Protein AF-A0A0P6VL11-F1 (afdb_monomer)

pLDDT: mean 87.05, std 15.78, range [34.72, 97.62]

Organism: NCBI:txid665126

Nearest PDB structures (foldseek):
  3crx-assembly1_A  TM=7.972E-01  e=3.997E-04  Punavirus P1

Sequence (120 aa):
MPSIRTDRPAHRRLDAWLDAAAVHEGWIFRRILWNGAGPSALHPHSVGRILKQRALAAGLSPAEAEALSGHSMRVGAAQDMMAAGMGLLPIMKCGGWKSANVVARYVQEVDIVRLAAMRR

Secondary structure (DSSP, 8-state):
--------HHHHHHHHHHHHTT--SS-SSEEEETTEEEEEEPPHHHHHHHHHHHHHHTT--HHHHHH--TTHHHHHHHHHHHHTT--HHHHHHHHT-S-HHHHHHHHHHHHHHHHHHTT-

Mean predicted aligned error: 7.14 Å

Structure (mmCIF, N/CA/C/O backbone):
data_AF-A0A0P6VL11-F1
#
_entry.id   AF-A0A0P6VL11-F1
#
loop_
_atom_site.group_PDB
_atom_site.id
_atom_site.type_symbol
_atom_site.label_atom_id
_atom_site.label_alt_id
_atom_site.label_comp_id
_atom_site.label_asym_id
_atom_site.label_entity_id
_atom_site.label_seq_id
_atom_site.pdbx_PDB_ins_code
_atom_site.Cartn_x
_atom_site.Cartn_y
_atom_site.Cartn_z
_atom_site.occupancy
_atom_site.B_iso_or_equiv
_atom_site.auth_seq_id
_atom_site.auth_comp_id
_atom_site.auth_asym_id
_atom_site.auth_atom_id
_atom_site.pdbx_PDB_model_num
ATOM 1 N N . MET A 1 1 ? 5.372 -28.094 -7.546 1.00 34.72 1 MET A N 1
ATOM 2 C CA . MET A 1 1 ? 4.569 -27.511 -6.447 1.00 34.72 1 MET A CA 1
ATOM 3 C C . MET A 1 1 ? 3.400 -26.750 -7.047 1.00 34.72 1 MET A C 1
ATOM 5 O O . MET A 1 1 ? 3.648 -26.022 -8.002 1.00 34.72 1 MET A O 1
ATOM 9 N N . PRO A 1 2 ? 2.156 -26.905 -6.566 1.00 36.56 2 PRO A N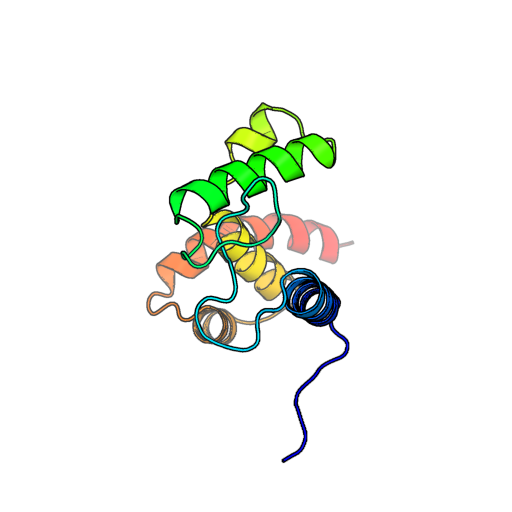 1
ATOM 10 C CA . PRO A 1 2 ? 1.031 -26.183 -7.136 1.00 36.56 2 PRO A CA 1
ATOM 11 C C . PRO A 1 2 ? 1.179 -24.703 -6.782 1.00 36.56 2 PRO A C 1
ATOM 13 O O . PRO A 1 2 ? 1.211 -24.318 -5.615 1.00 36.56 2 PRO A O 1
ATOM 16 N N . SER A 1 3 ? 1.334 -23.889 -7.815 1.00 43.41 3 SER A N 1
ATOM 17 C CA . SER A 1 3 ? 1.398 -22.436 -7.746 1.00 43.41 3 SER A CA 1
ATOM 18 C C . SER A 1 3 ? 0.083 -21.898 -7.166 1.00 43.41 3 SER A C 1
ATOM 20 O O . SER A 1 3 ? -0.952 -21.986 -7.824 1.00 43.41 3 SER A O 1
ATOM 22 N N . ILE A 1 4 ? 0.113 -21.313 -5.961 1.00 51.31 4 ILE A N 1
ATOM 23 C CA . ILE A 1 4 ? -0.978 -20.501 -5.389 1.00 51.31 4 ILE A CA 1
ATOM 24 C C . ILE A 1 4 ? -1.088 -19.206 -6.213 1.00 51.31 4 ILE A C 1
ATOM 26 O O . ILE A 1 4 ? -0.753 -18.116 -5.764 1.00 51.31 4 ILE A O 1
ATOM 30 N N . ARG A 1 5 ? -1.528 -19.312 -7.464 1.00 49.81 5 ARG A N 1
ATOM 31 C CA . ARG A 1 5 ? -1.973 -18.167 -8.258 1.00 49.81 5 ARG A CA 1
ATOM 32 C C . ARG A 1 5 ? -3.485 -18.183 -8.205 1.00 49.81 5 ARG A C 1
ATOM 34 O O . ARG A 1 5 ? -4.163 -18.725 -9.066 1.00 49.81 5 ARG A O 1
ATOM 41 N N . THR A 1 6 ? -3.991 -17.678 -7.086 1.00 55.34 6 THR A N 1
ATOM 42 C CA . THR A 1 6 ? -5.418 -17.396 -6.922 1.00 55.34 6 THR A CA 1
ATOM 43 C C . THR A 1 6 ? -5.821 -16.348 -7.965 1.00 55.34 6 THR A C 1
ATOM 45 O O . THR A 1 6 ? -5.094 -15.379 -8.174 1.00 55.34 6 THR A O 1
ATOM 48 N N . ASP A 1 7 ? -6.969 -16.526 -8.615 1.00 60.16 7 ASP A N 1
ATOM 49 C CA . ASP A 1 7 ? -7.578 -15.682 -9.668 1.00 60.16 7 ASP A CA 1
ATOM 50 C C . ASP A 1 7 ? -7.909 -14.229 -9.249 1.00 60.16 7 ASP A C 1
ATOM 52 O O . ASP A 1 7 ? -8.641 -13.496 -9.925 1.00 60.16 7 ASP A O 1
ATOM 56 N N . ARG A 1 8 ? -7.353 -13.781 -8.124 1.00 78.88 8 ARG A N 1
ATOM 57 C CA . ARG A 1 8 ? -7.670 -12.511 -7.490 1.00 78.88 8 ARG A CA 1
ATOM 58 C C . ARG A 1 8 ? -7.270 -11.348 -8.400 1.00 78.88 8 ARG A C 1
ATOM 60 O O . ARG A 1 8 ? -6.166 -11.347 -8.953 1.00 78.88 8 ARG A O 1
ATOM 67 N N . PRO A 1 9 ? -8.101 -10.293 -8.499 1.00 86.62 9 PRO A N 1
ATOM 68 C CA . PRO A 1 9 ? -7.811 -9.125 -9.330 1.00 86.62 9 PRO A CA 1
ATOM 69 C C . PRO A 1 9 ? -6.420 -8.521 -9.093 1.00 86.62 9 PRO A C 1
ATOM 71 O O . PRO A 1 9 ? -5.746 -8.158 -10.052 1.00 86.62 9 PRO A O 1
ATOM 74 N N . ALA A 1 10 ? -5.959 -8.471 -7.839 1.00 87.38 10 ALA A N 1
ATOM 75 C CA . ALA A 1 10 ? -4.637 -7.951 -7.491 1.00 87.38 10 ALA A CA 1
ATOM 76 C C . ALA A 1 10 ? -3.487 -8.776 -8.097 1.00 87.38 10 ALA A C 1
ATOM 78 O O . ALA A 1 10 ? -2.512 -8.200 -8.571 1.00 87.38 10 ALA A O 1
ATOM 79 N N . HIS A 1 11 ? -3.622 -10.105 -8.136 1.00 90.62 11 HIS A N 1
ATOM 80 C CA . HIS A 1 11 ? -2.605 -10.990 -8.698 1.00 90.62 11 HIS A CA 1
ATOM 81 C C . HIS A 1 11 ? -2.451 -10.770 -10.206 1.00 90.62 11 HIS A C 1
ATOM 83 O O . HIS A 1 11 ? -1.346 -10.569 -10.692 1.00 90.62 11 HIS A O 1
ATOM 89 N N . ARG A 1 12 ? -3.570 -10.682 -10.939 1.00 93.50 12 ARG A N 1
ATOM 90 C CA . ARG A 1 12 ? -3.553 -10.397 -12.386 1.00 93.50 12 ARG A CA 1
ATOM 91 C C . ARG A 1 12 ? -2.924 -9.044 -12.719 1.00 93.50 12 ARG A C 1
ATOM 93 O O . ARG A 1 12 ? -2.241 -8.911 -13.727 1.00 93.50 12 ARG A O 1
ATOM 100 N N . ARG A 1 13 ? -3.152 -8.030 -11.877 1.00 93.88 13 ARG A N 1
ATOM 101 C CA . ARG A 1 13 ? -2.534 -6.704 -12.044 1.00 93.88 13 ARG A CA 1
ATOM 102 C C . ARG A 1 13 ? -1.033 -6.737 -11.779 1.00 93.88 13 ARG A C 1
ATOM 104 O O . ARG A 1 13 ? -0.299 -6.035 -12.466 1.00 93.88 13 ARG A O 1
ATOM 111 N N . LEU A 1 14 ? -0.597 -7.533 -10.805 1.00 94.88 14 LEU A N 1
ATOM 112 C CA . LEU A 1 14 ? 0.820 -7.738 -10.535 1.00 94.88 14 LEU A CA 1
ATOM 113 C C . LEU A 1 14 ? 1.501 -8.483 -11.687 1.00 94.88 14 LEU A C 1
ATOM 115 O O . LEU A 1 14 ? 2.540 -8.023 -12.139 1.00 94.88 14 LEU A O 1
ATOM 119 N N . ASP A 1 15 ? 0.899 -9.559 -12.194 1.00 94.75 15 ASP A N 1
ATOM 120 C CA . ASP A 1 15 ? 1.423 -10.310 -13.343 1.00 94.75 15 ASP A CA 1
ATOM 121 C C . ASP A 1 15 ? 1.585 -9.410 -14.570 1.00 94.75 15 ASP A C 1
ATOM 123 O O . ASP A 1 15 ? 2.682 -9.283 -15.103 1.00 94.75 15 ASP A O 1
ATOM 127 N N . ALA A 1 16 ? 0.532 -8.671 -14.932 1.00 95.69 16 ALA A N 1
ATOM 128 C CA . ALA A 1 16 ? 0.586 -7.730 -16.049 1.00 95.69 16 ALA A CA 1
ATOM 129 C C . ALA A 1 16 ? 1.669 -6.650 -15.869 1.00 95.69 16 ALA A C 1
ATOM 131 O O . ALA A 1 16 ? 2.268 -6.201 -16.845 1.00 95.69 16 ALA A O 1
ATOM 132 N N . TRP A 1 17 ? 1.922 -6.215 -14.630 1.00 95.38 17 TRP A N 1
ATOM 133 C CA . TRP A 1 17 ? 3.010 -5.288 -14.329 1.00 95.38 17 TRP A CA 1
ATOM 134 C C . TRP A 1 17 ? 4.385 -5.944 -14.490 1.00 95.38 17 TRP A C 1
ATOM 136 O O . TRP A 1 17 ? 5.255 -5.341 -15.111 1.00 95.38 17 TRP A O 1
ATOM 146 N N . LEU A 1 18 ? 4.589 -7.147 -13.947 1.00 96.44 18 LEU A N 1
ATOM 147 C CA . LEU A 1 18 ? 5.860 -7.868 -14.049 1.00 96.44 18 LEU A CA 1
ATOM 148 C C . LEU A 1 18 ? 6.226 -8.137 -15.512 1.00 96.44 18 LEU A C 1
ATOM 150 O O . LEU A 1 18 ? 7.372 -7.902 -15.893 1.00 96.44 18 LEU A O 1
ATOM 154 N N . ASP A 1 19 ? 5.240 -8.528 -16.323 1.00 96.00 19 ASP A N 1
ATOM 155 C CA . ASP A 1 19 ? 5.401 -8.749 -17.760 1.00 96.00 19 ASP A CA 1
ATOM 156 C C . ASP A 1 19 ? 5.751 -7.442 -18.487 1.00 96.00 19 ASP A C 1
ATOM 158 O O . ASP A 1 19 ? 6.751 -7.369 -19.201 1.00 96.00 19 ASP A O 1
ATOM 162 N N . ALA A 1 20 ? 4.981 -6.369 -18.264 1.00 95.19 20 ALA A N 1
ATOM 163 C CA . ALA A 1 20 ? 5.208 -5.078 -18.919 1.00 95.19 20 ALA A CA 1
ATOM 164 C C . ALA A 1 20 ? 6.526 -4.401 -18.499 1.00 95.19 20 ALA A C 1
ATOM 166 O O . ALA A 1 20 ? 7.113 -3.647 -19.274 1.00 95.19 20 ALA A O 1
ATOM 167 N N . ALA A 1 21 ? 6.983 -4.642 -17.269 1.00 95.69 21 ALA A N 1
ATOM 168 C CA . ALA A 1 21 ? 8.223 -4.097 -16.729 1.00 95.69 21 ALA A CA 1
ATOM 169 C C . ALA A 1 21 ? 9.443 -5.007 -16.960 1.00 95.69 21 ALA A C 1
ATOM 171 O O . ALA A 1 21 ? 10.542 -4.624 -16.558 1.00 95.69 21 ALA A O 1
ATOM 172 N N . ALA A 1 22 ? 9.255 -6.188 -17.566 1.00 94.56 22 ALA A N 1
ATOM 173 C CA . ALA A 1 22 ? 10.277 -7.222 -17.748 1.00 94.56 22 ALA A CA 1
ATOM 174 C C . ALA A 1 22 ? 11.032 -7.564 -16.443 1.00 94.56 22 ALA A C 1
ATOM 176 O O . ALA A 1 22 ? 12.256 -7.716 -16.416 1.00 94.56 22 ALA A O 1
ATOM 177 N N . VAL A 1 23 ? 10.302 -7.645 -15.325 1.00 95.31 23 VAL A N 1
ATOM 178 C CA . VAL A 1 23 ? 10.885 -7.926 -14.006 1.00 95.31 23 VAL A CA 1
ATOM 179 C C . VAL A 1 23 ? 10.847 -9.425 -13.743 1.00 95.31 23 VAL A C 1
ATOM 181 O O . VAL A 1 23 ? 9.810 -9.983 -13.391 1.00 95.31 23 VAL A O 1
ATOM 184 N N . HIS A 1 24 ? 12.010 -10.063 -13.851 1.00 93.50 24 HIS A N 1
ATOM 185 C CA . HIS A 1 24 ? 12.181 -11.485 -13.530 1.00 93.50 24 HIS A CA 1
ATOM 186 C C . HIS A 1 24 ? 12.853 -11.717 -12.170 1.00 93.50 24 HIS A C 1
ATOM 188 O O . HIS A 1 24 ? 12.708 -12.786 -11.583 1.00 93.50 24 HIS A O 1
ATOM 194 N N . GLU A 1 25 ? 13.545 -10.707 -11.638 1.00 93.19 25 GLU A N 1
ATOM 195 C CA . GLU A 1 25 ? 14.239 -10.768 -10.352 1.00 93.19 25 GLU A CA 1
ATOM 196 C C . GLU A 1 25 ? 14.382 -9.381 -9.703 1.00 93.19 25 GLU A C 1
ATOM 198 O O . GLU A 1 25 ? 14.144 -8.343 -10.328 1.00 93.19 25 GLU A O 1
ATOM 203 N N . GLY A 1 26 ? 14.784 -9.354 -8.429 1.00 94.88 26 GLY A N 1
ATOM 204 C CA . GLY A 1 26 ? 15.020 -8.132 -7.658 1.00 94.88 26 GLY A CA 1
ATOM 205 C C . GLY A 1 26 ? 13.740 -7.387 -7.257 1.00 94.88 26 GLY A C 1
ATOM 206 O O . GLY A 1 26 ? 12.746 -7.985 -6.852 1.00 94.88 26 GLY A O 1
ATOM 207 N N . TRP A 1 27 ? 13.773 -6.053 -7.310 1.00 96.81 27 TRP A N 1
ATOM 208 C CA . TRP A 1 27 ? 12.662 -5.204 -6.876 1.00 96.81 27 TRP A CA 1
ATOM 209 C C . TRP A 1 27 ? 11.434 -5.348 -7.783 1.00 96.81 27 TRP A C 1
ATOM 211 O O . TRP A 1 27 ? 11.511 -5.125 -8.988 1.00 96.81 27 TRP A O 1
ATOM 221 N N . ILE A 1 28 ? 10.276 -5.645 -7.195 1.00 95.69 28 ILE A N 1
ATOM 222 C CA . ILE A 1 28 ? 9.010 -5.746 -7.937 1.00 95.69 28 ILE A CA 1
ATOM 223 C C . ILE A 1 28 ? 8.570 -4.370 -8.446 1.00 95.69 28 ILE A C 1
ATOM 225 O O . ILE A 1 28 ? 8.261 -4.208 -9.621 1.00 95.69 28 ILE A O 1
ATOM 229 N N . PHE A 1 29 ? 8.567 -3.357 -7.576 1.00 95.25 29 PHE A N 1
ATOM 230 C CA . PHE A 1 29 ? 8.248 -1.984 -7.960 1.00 95.25 29 PHE A CA 1
ATOM 231 C C . PHE A 1 29 ? 9.529 -1.218 -8.266 1.00 95.25 29 PHE A C 1
ATOM 233 O O . PHE A 1 29 ? 10.393 -1.048 -7.401 1.00 95.25 29 PHE A O 1
ATOM 240 N N . ARG A 1 30 ? 9.633 -0.736 -9.503 1.00 96.00 30 ARG A N 1
ATOM 241 C CA . ARG A 1 30 ? 10.809 -0.047 -10.038 1.00 96.00 30 ARG A CA 1
ATOM 242 C C .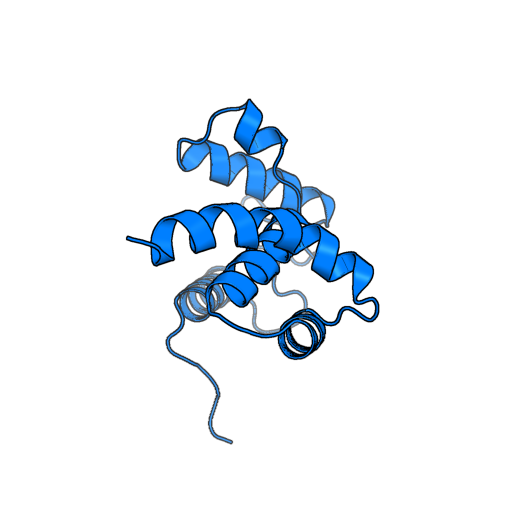 ARG A 1 30 ? 10.508 1.423 -10.301 1.00 96.00 30 ARG A C 1
ATOM 244 O O . ARG A 1 30 ? 9.358 1.815 -10.511 1.00 96.00 30 ARG A O 1
ATOM 251 N N . ARG A 1 31 ? 11.551 2.252 -10.315 1.00 95.44 31 ARG A N 1
ATOM 252 C CA . ARG A 1 31 ? 11.453 3.628 -10.817 1.00 95.44 31 ARG A CA 1
ATOM 253 C C . ARG A 1 31 ? 11.146 3.599 -12.3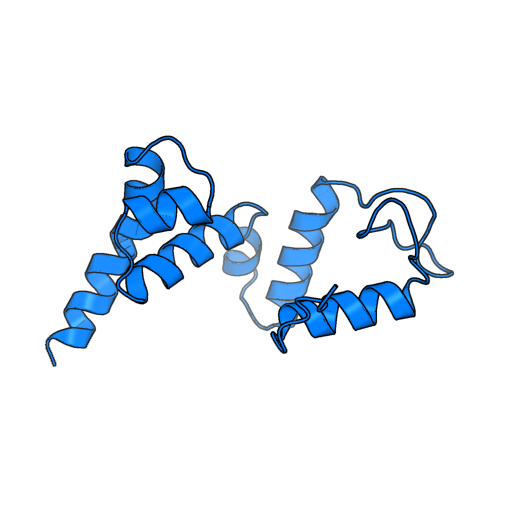17 1.00 95.44 31 ARG A C 1
ATOM 255 O O . ARG A 1 31 ? 11.843 2.920 -13.058 1.00 95.44 31 ARG A O 1
ATOM 262 N N . ILE A 1 32 ? 10.1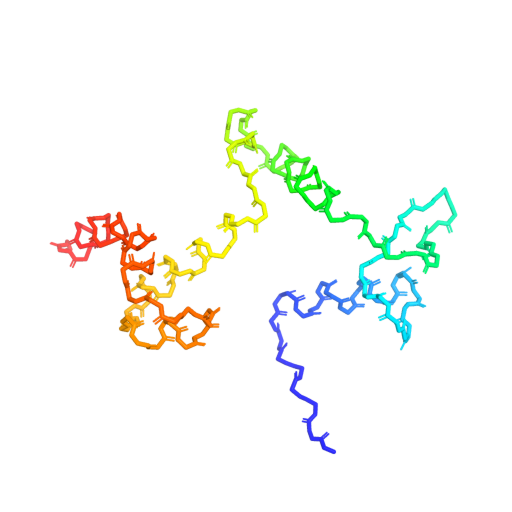60 4.373 -12.764 1.00 93.38 32 ILE A N 1
ATOM 263 C CA . ILE A 1 32 ? 9.868 4.546 -14.1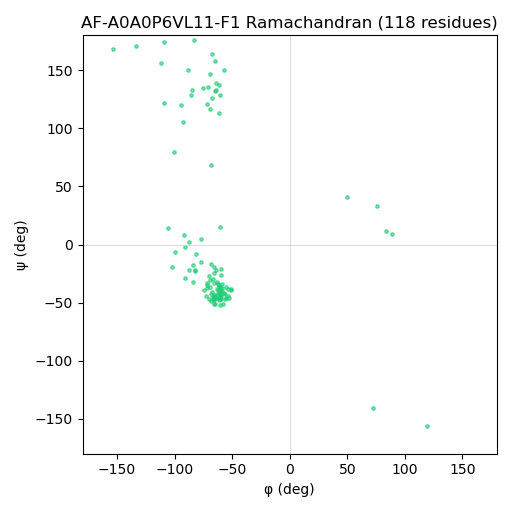93 1.00 93.38 32 ILE A CA 1
ATOM 264 C C . ILE A 1 32 ? 10.750 5.659 -14.766 1.00 93.38 32 ILE A C 1
ATOM 266 O O . ILE A 1 32 ? 10.826 6.753 -14.201 1.00 93.38 32 ILE A O 1
ATOM 270 N N . LEU A 1 33 ? 11.425 5.355 -15.867 1.00 93.56 33 LEU A N 1
ATOM 271 C CA . LEU A 1 33 ? 12.215 6.254 -16.700 1.00 93.56 33 LEU A CA 1
ATOM 272 C C . LEU A 1 33 ? 11.490 6.469 -18.038 1.00 93.56 33 LEU A C 1
ATOM 274 O O . LEU A 1 33 ? 10.471 5.839 -18.317 1.00 93.56 33 LEU A O 1
ATOM 278 N N . TRP A 1 34 ? 12.017 7.357 -18.878 1.00 93.69 34 TRP A N 1
ATOM 279 C CA . TRP A 1 34 ? 11.421 7.674 -20.182 1.00 93.69 34 TRP A CA 1
ATOM 280 C C . TRP A 1 34 ? 11.309 6.454 -21.117 1.00 93.69 34 TRP A C 1
ATOM 282 O O . TRP A 1 34 ? 10.427 6.420 -21.967 1.00 93.69 34 TRP A O 1
ATOM 292 N N . ASN A 1 35 ? 12.173 5.451 -20.938 1.00 93.75 35 ASN A N 1
ATOM 293 C CA . ASN A 1 35 ? 12.229 4.220 -21.726 1.00 93.75 35 ASN A CA 1
ATOM 294 C C . ASN A 1 35 ? 11.674 2.984 -20.990 1.00 93.75 35 ASN A C 1
ATOM 296 O O . ASN A 1 35 ? 11.922 1.865 -21.429 1.00 93.75 35 ASN A O 1
ATOM 300 N N . GLY A 1 36 ? 10.947 3.159 -19.878 1.00 93.12 36 GLY A N 1
ATOM 301 C CA . GLY A 1 36 ? 10.311 2.058 -19.143 1.00 93.12 36 GLY A CA 1
ATOM 302 C C . GLY A 1 36 ? 10.792 1.899 -17.699 1.00 93.12 36 GLY A C 1
ATOM 303 O O . GLY A 1 36 ? 11.225 2.857 -17.058 1.00 93.12 36 GLY A O 1
ATOM 304 N N . ALA A 1 37 ? 10.662 0.694 -17.142 1.00 95.56 37 ALA A N 1
ATOM 305 C CA . ALA A 1 37 ? 11.088 0.395 -15.776 1.00 95.56 37 ALA A CA 1
ATOM 306 C C . ALA A 1 37 ? 12.625 0.364 -15.670 1.00 95.56 37 ALA A C 1
ATOM 308 O O . ALA A 1 37 ? 13.295 -0.409 -16.345 1.00 95.56 37 ALA A O 1
ATOM 309 N N . GLY A 1 38 ? 13.191 1.217 -14.816 1.00 93.81 38 GLY A N 1
ATOM 310 C CA . GLY A 1 38 ? 14.628 1.285 -14.562 1.00 93.81 38 GLY A CA 1
ATOM 311 C C . GLY A 1 38 ? 15.118 0.249 -13.539 1.00 93.81 38 GLY A C 1
ATOM 312 O O . GLY A 1 38 ? 14.321 -0.438 -12.902 1.00 93.81 38 GLY A O 1
ATOM 313 N N . PRO A 1 39 ? 16.439 0.170 -13.296 1.00 92.94 39 PRO A N 1
ATOM 314 C CA . PRO A 1 39 ? 17.031 -0.855 -12.432 1.00 92.94 39 PRO A CA 1
ATOM 315 C C . PRO A 1 39 ? 16.852 -0.578 -10.931 1.00 92.94 39 PRO A C 1
ATOM 317 O O . PRO A 1 39 ? 17.044 -1.470 -10.109 1.00 92.94 39 PRO A O 1
ATOM 320 N N . SER A 1 40 ? 16.482 0.634 -10.525 1.00 95.38 40 SER A N 1
ATOM 321 C CA . SER A 1 40 ? 16.353 0.991 -9.107 1.00 95.38 40 SER A CA 1
ATOM 322 C C . SER A 1 40 ? 14.960 0.694 -8.552 1.00 95.38 40 SER A C 1
ATOM 324 O O . SER A 1 40 ? 13.957 0.796 -9.264 1.00 95.38 40 SER A O 1
ATOM 326 N N . ALA A 1 41 ? 14.894 0.394 -7.253 1.00 97.06 41 ALA A N 1
ATOM 327 C CA . ALA A 1 41 ? 13.635 0.299 -6.525 1.00 97.06 41 ALA A CA 1
ATOM 328 C C . ALA A 1 41 ? 12.830 1.604 -6.622 1.00 97.06 41 ALA A C 1
ATOM 330 O O . ALA A 1 41 ? 13.386 2.705 -6.703 1.00 97.06 41 ALA A O 1
ATOM 331 N N . LEU A 1 42 ? 11.505 1.484 -6.576 1.00 96.06 42 LEU A N 1
ATOM 332 C CA . LEU A 1 42 ? 10.628 2.631 -6.400 1.00 96.06 42 LEU A CA 1
ATOM 333 C C . LEU A 1 42 ? 10.939 3.311 -5.058 1.00 96.06 42 LEU A C 1
ATOM 335 O O . LEU A 1 42 ? 10.944 2.671 -4.009 1.00 96.06 42 LEU A O 1
ATOM 339 N N . HIS A 1 43 ? 11.164 4.625 -5.083 1.00 94.31 43 HIS A N 1
ATOM 340 C CA . HIS A 1 43 ? 11.407 5.376 -3.855 1.00 94.31 43 HIS A CA 1
ATOM 341 C C . HIS A 1 43 ? 10.157 5.334 -2.952 1.00 94.31 43 HIS A C 1
ATOM 343 O O . HIS A 1 43 ? 9.075 5.648 -3.458 1.00 94.31 43 HIS A O 1
ATOM 349 N N . PRO A 1 44 ? 10.263 5.047 -1.638 1.00 90.56 44 PRO A N 1
ATOM 350 C CA . PRO A 1 44 ? 9.098 4.882 -0.758 1.00 90.56 44 PRO A CA 1
ATOM 351 C C . PRO A 1 44 ? 8.123 6.068 -0.781 1.00 90.56 44 PRO A C 1
ATOM 353 O O . PRO A 1 44 ? 6.909 5.888 -0.836 1.00 90.56 44 PRO A O 1
ATOM 356 N N . HIS A 1 45 ? 8.646 7.296 -0.858 1.00 89.19 45 HIS A N 1
ATOM 357 C CA . HIS A 1 45 ? 7.822 8.514 -0.917 1.00 89.19 45 HIS A CA 1
ATOM 358 C C . HIS A 1 45 ? 6.992 8.620 -2.212 1.00 89.19 45 HIS A C 1
ATOM 360 O O . HIS A 1 45 ? 6.001 9.345 -2.261 1.00 89.19 45 HIS A O 1
ATOM 366 N N . SER A 1 46 ? 7.362 7.883 -3.266 1.00 92.38 46 SER A N 1
ATOM 367 C CA . SER A 1 46 ? 6.596 7.853 -4.515 1.00 92.38 46 SER A CA 1
ATOM 368 C C . SER A 1 46 ? 5.269 7.124 -4.356 1.00 92.38 46 SER A C 1
ATOM 370 O O . SER A 1 46 ? 4.336 7.452 -5.079 1.00 92.38 46 SER A O 1
ATOM 372 N N . VAL A 1 47 ? 5.157 6.177 -3.416 1.00 91.06 47 VAL A N 1
ATOM 373 C CA . VAL A 1 47 ? 3.923 5.404 -3.212 1.00 91.06 47 VAL A CA 1
ATOM 374 C C . VAL A 1 47 ? 2.774 6.338 -2.853 1.00 91.06 47 VAL A C 1
ATOM 376 O O . VAL A 1 47 ? 1.766 6.347 -3.550 1.00 91.06 47 VAL A O 1
ATOM 379 N N . GLY A 1 48 ? 2.952 7.198 -1.845 1.00 92.50 48 GLY A N 1
ATOM 380 C CA . GLY A 1 48 ? 1.930 8.174 -1.454 1.00 92.50 48 GLY A CA 1
ATOM 381 C C . GLY A 1 48 ? 1.512 9.070 -2.622 1.00 92.50 48 GLY A C 1
ATOM 382 O O . GLY A 1 48 ? 0.328 9.195 -2.911 1.00 92.50 48 GLY A O 1
ATOM 383 N N . ARG A 1 49 ? 2.478 9.613 -3.372 1.00 92.88 49 ARG A N 1
ATOM 384 C CA . ARG A 1 49 ? 2.190 10.452 -4.545 1.00 92.88 49 ARG A CA 1
ATOM 385 C C . ARG A 1 49 ? 1.405 9.704 -5.627 1.00 92.88 49 ARG A C 1
ATOM 387 O O . ARG A 1 49 ? 0.463 10.266 -6.178 1.00 92.88 49 ARG A O 1
ATOM 394 N N . ILE A 1 50 ? 1.768 8.454 -5.921 1.00 93.62 50 ILE A N 1
ATOM 395 C CA . ILE A 1 50 ? 1.052 7.611 -6.888 1.00 93.62 50 ILE A CA 1
ATOM 396 C C . ILE A 1 50 ? -0.389 7.394 -6.423 1.00 93.62 50 ILE A C 1
ATOM 398 O O . ILE A 1 50 ? -1.308 7.553 -7.219 1.00 93.62 50 ILE A O 1
ATOM 402 N N . LEU A 1 51 ? -0.597 7.079 -5.144 1.00 93.31 51 LEU A N 1
ATOM 403 C CA . LEU A 1 51 ? -1.931 6.857 -4.588 1.00 93.31 51 LEU A CA 1
ATOM 404 C C . LEU A 1 51 ? -2.818 8.094 -4.727 1.00 93.31 51 LEU A C 1
ATOM 406 O O . LEU A 1 51 ? -3.928 7.983 -5.239 1.00 93.31 51 LEU A O 1
ATOM 410 N N . LYS A 1 52 ? -2.301 9.273 -4.374 1.00 95.12 52 LYS A N 1
ATOM 411 C CA . LYS A 1 52 ? -3.020 10.547 -4.518 1.00 95.12 52 LYS A CA 1
ATOM 412 C C . LYS A 1 52 ? -3.376 10.843 -5.974 1.00 95.12 52 LYS A C 1
ATOM 414 O O . LYS A 1 52 ? -4.521 11.153 -6.283 1.00 95.12 52 LYS A O 1
ATOM 419 N N . GLN A 1 53 ? -2.422 10.668 -6.891 1.00 95.31 53 GLN A N 1
ATOM 420 C CA . GLN A 1 53 ? -2.664 10.843 -8.328 1.00 95.31 53 GLN A CA 1
ATOM 421 C C . GLN A 1 53 ? -3.741 9.886 -8.854 1.00 95.31 53 GLN A C 1
ATOM 423 O O . GLN A 1 53 ? -4.580 10.282 -9.659 1.00 95.31 53 GLN A O 1
ATOM 428 N N . ARG A 1 54 ? -3.739 8.626 -8.400 1.00 94.56 54 ARG A N 1
ATOM 429 C CA . ARG A 1 54 ? -4.752 7.640 -8.794 1.00 94.56 54 ARG A CA 1
ATOM 430 C C . ARG A 1 54 ? -6.118 7.917 -8.173 1.00 94.56 54 ARG A C 1
ATOM 432 O O . ARG A 1 54 ? -7.109 7.694 -8.853 1.00 94.56 54 ARG A O 1
ATOM 439 N N . ALA A 1 55 ? -6.172 8.433 -6.948 1.00 95.56 55 ALA A N 1
ATOM 440 C CA . ALA A 1 55 ? -7.413 8.855 -6.305 1.00 95.56 55 ALA A CA 1
ATOM 441 C C . ALA A 1 55 ? -8.092 9.988 -7.085 1.00 95.56 55 ALA A C 1
ATOM 443 O O . ALA A 1 55 ? -9.264 9.873 -7.432 1.00 95.56 55 ALA A O 1
ATOM 444 N N . LEU A 1 56 ? -7.331 11.021 -7.461 1.00 97.62 56 LEU A N 1
ATOM 445 C CA . LEU A 1 56 ? -7.835 12.108 -8.307 1.00 97.62 56 LEU A CA 1
ATOM 446 C C . LEU A 1 56 ? -8.327 11.589 -9.664 1.00 97.62 56 LEU A C 1
ATOM 448 O O . LEU A 1 56 ? -9.411 11.945 -10.112 1.00 97.62 56 LEU A O 1
ATOM 452 N N . ALA A 1 57 ? -7.562 10.697 -10.302 1.00 97.00 57 ALA A N 1
ATOM 453 C CA . ALA A 1 57 ? -7.964 10.079 -11.568 1.00 97.00 57 ALA A CA 1
ATOM 454 C C . ALA A 1 57 ? -9.221 9.196 -11.445 1.00 97.00 57 ALA A C 1
ATOM 456 O O . ALA A 1 57 ? -9.891 8.952 -12.444 1.00 97.00 57 ALA A O 1
ATOM 457 N N . ALA A 1 58 ? -9.536 8.717 -10.240 1.00 95.88 58 ALA A N 1
ATOM 458 C CA . ALA A 1 58 ? -10.751 7.969 -9.935 1.00 95.88 58 ALA A CA 1
ATOM 459 C C . ALA A 1 58 ? -11.941 8.873 -9.552 1.00 95.88 58 ALA A C 1
ATOM 461 O O . ALA A 1 58 ? -13.009 8.353 -9.240 1.00 95.88 58 ALA A O 1
ATOM 462 N N . GLY A 1 59 ? -11.777 10.201 -9.584 1.00 97.12 59 GLY A N 1
ATOM 463 C CA . GLY A 1 59 ? -12.842 11.167 -9.305 1.00 97.12 59 GLY A CA 1
ATOM 464 C C . GLY A 1 59 ? -12.990 11.567 -7.836 1.00 97.12 59 GLY A C 1
ATOM 465 O O . GLY A 1 59 ? -13.957 12.248 -7.506 1.00 97.12 59 GLY A O 1
ATOM 466 N N . LEU A 1 60 ? -12.057 11.181 -6.957 1.00 96.62 60 LEU A N 1
ATOM 467 C CA . LEU A 1 60 ? -12.050 11.672 -5.576 1.00 96.62 60 LEU A CA 1
ATOM 468 C C . LEU A 1 60 ? -11.681 13.158 -5.550 1.00 96.62 60 LEU A C 1
ATOM 470 O O . LEU A 1 60 ? -10.867 13.631 -6.351 1.00 96.62 60 LEU A O 1
ATOM 474 N N . SER A 1 61 ? -12.248 13.889 -4.594 1.00 97.56 61 SER A N 1
ATOM 475 C CA . SER A 1 61 ? -11.919 15.296 -4.390 1.00 97.56 61 SER A CA 1
ATOM 476 C C . SER A 1 61 ? -10.453 15.478 -3.963 1.00 97.56 61 SER A C 1
ATOM 478 O O . SER A 1 61 ? -9.842 14.566 -3.394 1.00 97.56 61 SER A O 1
ATOM 480 N N . PRO A 1 62 ? -9.866 16.674 -4.164 1.00 96.75 62 PRO A N 1
ATOM 481 C CA . PRO A 1 62 ? -8.517 16.970 -3.686 1.00 96.75 62 PRO A CA 1
ATOM 482 C C . PRO A 1 62 ? -8.328 16.739 -2.184 1.00 96.75 62 PRO A C 1
ATOM 484 O O . PRO A 1 62 ? -7.276 16.256 -1.775 1.00 96.75 62 PRO A O 1
ATOM 487 N N . ALA A 1 63 ? -9.347 17.034 -1.373 1.00 96.56 63 ALA A N 1
ATOM 488 C CA . ALA A 1 63 ? -9.304 16.819 0.070 1.00 96.56 63 ALA A CA 1
ATOM 489 C C . ALA A 1 63 ? -9.250 15.323 0.427 1.00 96.56 63 ALA A C 1
ATOM 491 O O . ALA A 1 63 ? -8.425 14.913 1.243 1.00 96.56 63 ALA A O 1
ATOM 492 N N . GLU A 1 64 ? -10.077 14.497 -0.219 1.00 94.31 64 GLU A N 1
ATOM 493 C CA . GLU A 1 64 ? -10.068 13.042 -0.019 1.00 94.31 64 GLU A CA 1
ATOM 494 C C . GLU A 1 64 ? -8.759 12.420 -0.501 1.00 94.31 64 GLU A C 1
ATOM 496 O O . GLU A 1 64 ? -8.174 11.590 0.193 1.00 94.31 64 GLU A O 1
ATOM 501 N N . ALA A 1 65 ? -8.264 12.846 -1.667 1.00 95.19 65 ALA A N 1
ATOM 502 C CA . ALA A 1 65 ? -6.981 12.389 -2.176 1.00 95.19 65 ALA A CA 1
ATOM 503 C C . ALA A 1 65 ? -5.845 12.754 -1.209 1.00 95.19 65 ALA A C 1
ATOM 505 O O . ALA A 1 65 ? -5.001 11.910 -0.922 1.00 95.19 65 ALA A O 1
ATOM 506 N N . GLU A 1 66 ? -5.829 13.970 -0.662 1.00 94.88 66 GLU A N 1
ATOM 507 C CA . GLU A 1 66 ? -4.773 14.417 0.250 1.00 94.88 66 GLU A CA 1
ATOM 508 C C . GLU A 1 66 ? -4.758 13.646 1.576 1.00 94.88 66 GLU A C 1
ATOM 510 O O . GLU A 1 66 ? -3.679 13.361 2.103 1.00 94.88 66 GLU A O 1
ATOM 515 N N . ALA A 1 67 ? -5.931 13.228 2.060 1.00 92.69 67 ALA A N 1
ATOM 516 C CA . ALA A 1 67 ? -6.072 12.390 3.249 1.00 92.69 67 ALA A CA 1
ATOM 517 C C . ALA A 1 67 ? -5.532 10.956 3.063 1.00 92.69 67 ALA A C 1
ATOM 519 O O . ALA A 1 67 ? -5.283 10.251 4.047 1.00 92.69 67 ALA A O 1
ATOM 520 N N . LEU A 1 68 ? -5.322 10.499 1.822 1.00 91.94 68 LEU A N 1
ATOM 521 C CA . LEU A 1 68 ? -4.759 9.177 1.559 1.00 91.94 68 LEU A CA 1
ATOM 522 C C . LEU A 1 68 ? -3.251 9.135 1.820 1.00 91.94 68 LEU A C 1
ATOM 524 O O . LEU A 1 68 ? -2.461 9.964 1.362 1.00 91.94 68 LEU A O 1
ATOM 528 N N . SER A 1 69 ? -2.835 8.071 2.500 1.00 90.06 69 SER A N 1
ATOM 529 C CA . SER A 1 69 ? -1.439 7.752 2.781 1.00 90.06 69 SER A CA 1
ATOM 530 C C . SER A 1 69 ? -1.157 6.278 2.492 1.00 90.06 69 SER A C 1
ATOM 532 O O . SER A 1 69 ? -2.072 5.479 2.295 1.00 90.06 69 SER A O 1
ATOM 534 N N . GLY A 1 70 ? 0.118 5.878 2.530 1.00 86.06 70 GLY A N 1
ATOM 535 C CA . GLY A 1 70 ? 0.486 4.461 2.408 1.00 86.06 70 GLY A CA 1
ATOM 536 C C . GLY A 1 70 ? -0.113 3.573 3.509 1.00 86.06 70 GLY A C 1
ATOM 537 O O . GLY A 1 70 ? -0.247 2.367 3.320 1.00 86.06 70 GLY A O 1
ATOM 538 N N . HIS A 1 71 ? -0.513 4.156 4.644 1.00 90.44 71 HIS A N 1
ATOM 539 C CA . HIS A 1 71 ? -1.135 3.422 5.746 1.00 90.44 71 HIS A CA 1
ATOM 540 C C . HIS A 1 71 ? -2.640 3.193 5.544 1.00 90.44 71 HIS A C 1
ATOM 542 O O . HIS A 1 71 ? -3.198 2.247 6.099 1.00 90.44 71 HIS A O 1
ATOM 548 N N . SER A 1 72 ? -3.297 4.008 4.712 1.00 91.44 72 SER A N 1
ATOM 549 C CA . SER A 1 72 ? -4.753 3.981 4.520 1.00 91.44 72 SER A CA 1
ATOM 550 C C . SER A 1 72 ? -5.258 2.620 4.030 1.00 91.44 72 SER A C 1
ATOM 552 O O . SER A 1 72 ? -6.243 2.114 4.552 1.00 91.44 72 SER A O 1
ATOM 554 N N . MET A 1 73 ? -4.541 1.963 3.113 1.00 91.19 73 MET A N 1
ATOM 555 C CA . MET A 1 73 ? -4.895 0.628 2.597 1.00 91.19 73 MET A CA 1
ATOM 556 C C . MET A 1 73 ? -4.885 -0.431 3.693 1.00 91.19 73 MET A C 1
ATOM 558 O O . MET A 1 73 ? -5.672 -1.372 3.672 1.00 91.19 73 MET A O 1
ATOM 562 N N . ARG A 1 74 ? -3.974 -0.283 4.655 1.00 93.31 74 ARG A N 1
ATOM 563 C CA . ARG A 1 74 ? -3.813 -1.225 5.756 1.00 93.31 74 ARG A CA 1
ATOM 564 C C . ARG A 1 74 ? -4.942 -1.074 6.776 1.00 93.31 74 ARG A C 1
ATOM 566 O O . ARG A 1 74 ? -5.430 -2.078 7.284 1.00 93.31 74 ARG A O 1
ATOM 573 N N . VAL A 1 75 ? -5.359 0.165 7.044 1.00 93.88 75 VAL A N 1
ATOM 574 C CA . VAL A 1 75 ? -6.538 0.475 7.868 1.00 93.88 75 VAL A CA 1
ATOM 575 C C . VAL A 1 75 ? -7.806 -0.018 7.176 1.00 93.88 75 VAL A C 1
ATOM 577 O O . VAL A 1 75 ? -8.535 -0.802 7.773 1.00 93.88 75 VAL A O 1
ATOM 580 N N . GLY A 1 76 ? -8.012 0.336 5.905 1.00 93.00 76 GLY A N 1
ATOM 581 C CA . GLY A 1 76 ? -9.170 -0.103 5.120 1.00 93.00 76 GLY A CA 1
ATOM 582 C C . GLY A 1 76 ? -9.296 -1.627 5.058 1.00 93.00 76 GLY A C 1
ATOM 583 O O . GLY A 1 76 ? -10.363 -2.163 5.318 1.00 93.00 76 GLY A O 1
ATOM 584 N N . ALA A 1 77 ? -8.188 -2.352 4.862 1.00 93.38 77 ALA A N 1
ATOM 585 C CA . ALA A 1 77 ? -8.212 -3.813 4.915 1.00 93.38 77 ALA A CA 1
ATOM 586 C C . ALA A 1 77 ? -8.634 -4.352 6.296 1.00 93.38 77 ALA A C 1
ATOM 588 O O . ALA A 1 77 ? -9.381 -5.322 6.362 1.00 93.38 77 ALA A O 1
ATOM 589 N N . ALA A 1 78 ? -8.194 -3.745 7.407 1.00 94.88 78 ALA A N 1
ATOM 590 C CA . ALA A 1 78 ? -8.671 -4.128 8.743 1.00 94.88 78 ALA A CA 1
ATOM 591 C C . ALA A 1 78 ? -10.184 -3.922 8.884 1.00 94.88 78 ALA A C 1
ATOM 593 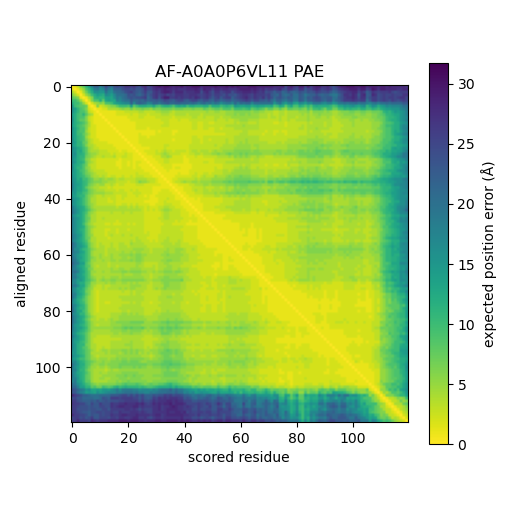O O . ALA A 1 78 ? -10.877 -4.772 9.441 1.00 94.88 78 ALA A O 1
ATOM 594 N N . GLN A 1 79 ? -10.675 -2.804 8.355 1.00 94.31 79 GLN A N 1
ATOM 595 C CA . GLN A 1 79 ? -12.080 -2.429 8.383 1.00 94.31 79 GLN A CA 1
ATOM 596 C C . GLN A 1 79 ? -12.945 -3.381 7.550 1.00 94.31 79 GLN A C 1
ATOM 598 O O . GLN A 1 79 ? -13.950 -3.883 8.049 1.00 94.31 79 GLN A O 1
ATOM 603 N N . ASP A 1 80 ? -12.515 -3.712 6.332 1.00 93.00 80 ASP A N 1
ATOM 604 C CA . ASP A 1 80 ? -13.177 -4.697 5.472 1.00 93.00 80 ASP A CA 1
ATOM 605 C C . ASP A 1 80 ? -13.223 -6.079 6.132 1.00 93.00 80 ASP A C 1
ATOM 607 O O . ASP A 1 80 ? -14.246 -6.761 6.092 1.00 93.00 80 ASP A O 1
ATOM 611 N N . MET A 1 81 ? -12.128 -6.487 6.782 1.00 94.00 81 MET A N 1
ATOM 612 C CA . MET A 1 81 ? -12.059 -7.764 7.489 1.00 94.00 81 MET A CA 1
ATOM 613 C C . MET A 1 81 ? -13.017 -7.822 8.686 1.00 94.00 81 MET A C 1
ATOM 615 O O . MET A 1 81 ? -13.724 -8.818 8.847 1.00 94.00 81 MET A O 1
ATOM 619 N N . MET A 1 82 ? -13.076 -6.760 9.494 1.00 92.88 82 MET A N 1
ATOM 620 C CA . MET A 1 82 ? -14.035 -6.653 10.600 1.00 92.88 82 MET A CA 1
ATOM 621 C C . MET A 1 82 ? -15.468 -6.702 10.085 1.00 92.88 82 MET A C 1
ATOM 623 O O . MET A 1 82 ? -16.296 -7.459 10.581 1.00 92.88 82 MET A O 1
ATOM 627 N N . ALA A 1 83 ? -15.746 -5.948 9.026 1.00 88.56 83 ALA A N 1
ATOM 628 C CA . ALA A 1 83 ? -17.060 -5.920 8.421 1.00 88.56 83 ALA A CA 1
ATOM 629 C C . ALA A 1 83 ? -17.488 -7.250 7.782 1.00 88.56 83 ALA A C 1
ATOM 631 O O . ALA A 1 83 ? -18.683 -7.508 7.653 1.00 88.56 83 ALA A O 1
ATOM 632 N N . ALA A 1 84 ? -16.530 -8.091 7.391 1.00 89.88 84 ALA A N 1
ATOM 633 C CA . ALA A 1 84 ? -16.769 -9.466 6.966 1.00 89.88 84 ALA A CA 1
ATOM 634 C C . ALA A 1 84 ? -17.020 -10.430 8.148 1.00 89.88 84 ALA A C 1
ATOM 636 O O . ALA A 1 84 ? -17.136 -11.636 7.940 1.00 89.88 84 ALA A O 1
ATOM 637 N N . GLY A 1 85 ? -17.090 -9.920 9.382 1.00 90.19 85 GLY A N 1
AT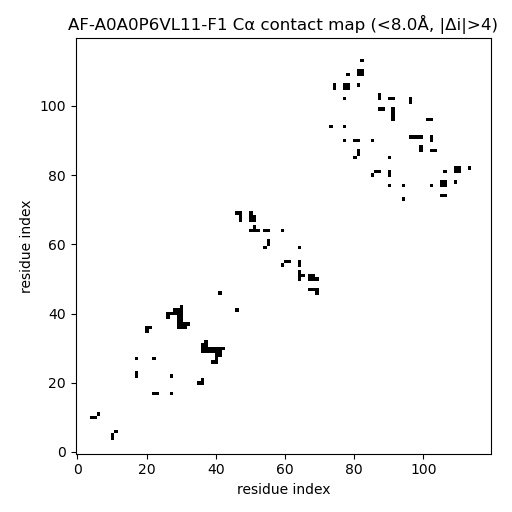OM 638 C CA . GLY A 1 85 ? -17.364 -10.689 10.594 1.00 90.19 85 GLY A CA 1
ATOM 639 C C . GLY A 1 85 ? -16.136 -11.371 11.197 1.00 90.19 85 GLY A C 1
ATOM 640 O O . GLY A 1 85 ? -16.286 -12.222 12.076 1.00 90.19 85 GLY A O 1
ATOM 641 N N . MET A 1 86 ? -14.917 -11.044 10.751 1.00 93.81 86 MET A N 1
ATOM 642 C CA . MET A 1 86 ? -13.725 -11.597 11.391 1.00 93.81 86 MET A CA 1
ATOM 643 C C . MET A 1 86 ? -13.517 -10.998 12.777 1.00 93.81 86 MET A C 1
ATOM 645 O O . MET A 1 86 ? -13.564 -9.789 12.970 1.00 93.81 86 MET A O 1
ATOM 649 N N . GLY A 1 87 ? -13.200 -11.863 13.740 1.00 90.69 87 GLY A N 1
ATOM 650 C CA . GLY A 1 87 ? -12.803 -11.428 15.072 1.00 90.69 87 GLY A CA 1
ATOM 651 C C . GLY A 1 87 ? -11.453 -10.702 15.086 1.00 90.69 87 GLY A C 1
ATOM 652 O O . GLY A 1 87 ? -10.624 -10.837 14.180 1.00 90.69 87 GLY A O 1
ATOM 653 N N . LEU A 1 88 ? -11.192 -9.994 16.186 1.00 92.81 88 LEU A N 1
ATOM 654 C CA . LEU A 1 88 ? -9.994 -9.171 16.368 1.00 92.81 88 LEU A CA 1
ATOM 655 C C . LEU A 1 88 ? -8.678 -9.956 16.205 1.00 92.81 88 LEU A C 1
ATOM 657 O O . LEU A 1 88 ? -7.749 -9.476 15.559 1.00 92.81 88 LEU A O 1
ATOM 661 N N . LEU A 1 89 ? -8.596 -11.177 16.747 1.00 95.00 89 LEU A N 1
ATOM 662 C CA . LEU A 1 89 ? -7.388 -12.012 16.678 1.00 95.00 89 LEU A CA 1
ATOM 663 C C . LEU A 1 89 ? -7.039 -12.456 15.237 1.00 95.00 89 LEU A C 1
ATOM 665 O O . LEU A 1 89 ? -5.883 -12.286 14.837 1.00 95.00 89 LEU A O 1
ATOM 669 N N . PRO A 1 90 ? -7.985 -12.973 14.422 1.00 95.69 90 PRO A N 1
ATOM 670 C CA . PRO A 1 90 ? -7.762 -13.186 12.991 1.00 95.69 90 PRO A CA 1
ATOM 671 C C . PRO A 1 90 ? -7.267 -11.940 12.250 1.00 95.69 90 PRO A C 1
ATOM 673 O O . PRO A 1 90 ? -6.283 -12.027 11.518 1.00 95.69 90 PRO A O 1
ATOM 676 N N . ILE A 1 91 ? -7.877 -10.773 12.487 1.00 95.75 91 ILE A N 1
ATOM 677 C CA . ILE A 1 91 ? -7.473 -9.508 11.849 1.00 95.75 91 ILE A CA 1
ATOM 678 C C . ILE A 1 91 ? -6.036 -9.147 12.229 1.00 95.75 91 ILE A C 1
ATOM 680 O O . ILE A 1 91 ? -5.217 -8.831 11.360 1.00 95.75 91 ILE A O 1
ATOM 684 N N . MET A 1 92 ? -5.702 -9.248 13.519 1.00 96.81 92 MET A N 1
ATOM 685 C CA . MET A 1 92 ? -4.344 -9.052 14.023 1.00 96.81 92 MET A CA 1
ATOM 686 C C . MET A 1 92 ? -3.343 -9.963 13.314 1.00 96.81 92 MET A C 1
ATOM 688 O O . MET A 1 92 ? -2.301 -9.481 12.870 1.00 96.81 92 MET A O 1
ATOM 692 N N . LYS A 1 93 ? -3.671 -11.249 13.146 1.00 96.88 93 LYS A N 1
ATOM 693 C CA . LYS A 1 93 ? -2.828 -12.218 12.435 1.00 96.88 93 LYS A CA 1
ATOM 694 C C . LYS A 1 93 ? -2.669 -11.864 10.954 1.00 96.88 93 LYS A C 1
ATOM 696 O O . LYS A 1 93 ? -1.545 -11.867 10.463 1.00 96.88 93 LYS A O 1
ATOM 701 N N . CYS A 1 94 ? -3.756 -11.527 10.259 1.00 94.44 94 CYS A N 1
ATOM 702 C CA . CYS A 1 94 ? -3.739 -11.185 8.835 1.00 94.44 94 CYS A CA 1
ATOM 703 C C . CYS A 1 94 ? -2.923 -9.925 8.539 1.00 94.44 94 CYS A C 1
ATOM 705 O O . CYS A 1 94 ? -2.158 -9.899 7.579 1.00 94.44 94 CYS A O 1
ATOM 707 N N . GLY A 1 95 ? -3.052 -8.884 9.364 1.00 93.31 95 GLY A N 1
ATOM 708 C CA . GLY A 1 95 ? -2.233 -7.688 9.196 1.00 93.31 95 GLY A CA 1
ATOM 709 C C . GLY A 1 95 ? -0.858 -7.779 9.848 1.00 93.31 95 GLY A C 1
ATOM 710 O O . GLY A 1 95 ? 0.012 -6.983 9.515 1.00 93.31 95 GLY A O 1
ATOM 711 N N . GLY A 1 96 ? -0.611 -8.699 10.777 1.00 95.75 96 GLY A N 1
ATOM 712 C CA . GLY A 1 96 ? 0.637 -8.748 11.547 1.00 95.75 96 GLY A CA 1
ATOM 713 C C . GLY A 1 96 ? 0.723 -7.675 12.640 1.00 95.75 96 GLY A C 1
ATOM 714 O O . GLY A 1 96 ? 1.798 -7.143 12.913 1.00 95.75 96 GLY A O 1
ATOM 715 N N . TRP A 1 97 ? -0.406 -7.309 13.254 1.00 96.25 97 TRP A N 1
ATOM 716 C CA . TRP A 1 97 ? -0.425 -6.421 14.419 1.00 96.25 97 TRP A CA 1
ATOM 717 C C . TRP A 1 97 ? -0.206 -7.205 15.711 1.00 96.25 97 TRP A C 1
ATOM 719 O O . TRP A 1 97 ? -0.871 -8.204 15.962 1.00 96.25 97 TRP A O 1
ATOM 729 N N . LYS A 1 98 ? 0.684 -6.702 16.571 1.00 94.94 98 LYS A N 1
ATOM 730 C CA . LYS A 1 98 ? 0.926 -7.274 17.908 1.00 94.94 98 LYS A CA 1
ATOM 731 C C . LYS A 1 98 ? -0.006 -6.714 18.984 1.00 94.94 98 LYS A C 1
ATOM 733 O O . LYS A 1 98 ? -0.195 -7.344 20.014 1.00 94.94 98 LYS A O 1
ATOM 738 N N . SER A 1 99 ? -0.570 -5.528 18.756 1.00 95.75 99 SER A N 1
ATOM 739 C CA . SER A 1 99 ? -1.406 -4.818 19.725 1.00 95.75 99 SER A CA 1
ATOM 740 C C . SER A 1 99 ? -2.868 -4.822 19.296 1.00 95.75 99 SER A C 1
ATOM 742 O O . SER A 1 99 ? -3.205 -4.300 18.231 1.00 95.75 99 SER A O 1
ATOM 744 N N . ALA A 1 100 ? -3.725 -5.360 20.163 1.00 93.88 100 ALA A N 1
ATOM 745 C CA . ALA A 1 100 ? -5.175 -5.330 20.001 1.00 93.88 100 ALA A CA 1
ATOM 746 C C . ALA A 1 100 ? -5.712 -3.891 19.965 1.00 93.88 100 ALA A C 1
ATOM 748 O O . ALA A 1 100 ? -6.556 -3.578 19.131 1.00 93.88 100 ALA A O 1
ATOM 749 N N . ASN A 1 101 ? -5.152 -2.989 20.780 1.00 94.69 101 ASN A N 1
ATOM 750 C CA . ASN A 1 101 ? -5.571 -1.583 20.839 1.00 94.69 101 ASN A CA 1
ATOM 751 C C . ASN A 1 101 ? -5.375 -0.844 19.508 1.00 94.69 101 ASN A C 1
ATOM 753 O O . ASN A 1 101 ? -6.177 0.020 19.160 1.00 94.69 101 ASN A O 1
ATOM 757 N N . VAL A 1 102 ? -4.319 -1.172 18.754 1.00 94.06 102 VAL A N 1
ATOM 758 C CA . VAL A 1 102 ? -4.083 -0.565 17.433 1.00 94.06 102 VAL A CA 1
ATOM 759 C C . VAL A 1 102 ? -5.178 -0.971 16.454 1.00 94.06 102 VAL A C 1
ATOM 761 O O . VAL A 1 102 ? -5.726 -0.118 15.763 1.00 94.06 102 VAL A O 1
ATOM 764 N N . VAL A 1 103 ? -5.513 -2.262 16.412 1.00 94.25 103 VAL A N 1
ATOM 765 C CA . VAL A 1 103 ? -6.548 -2.769 15.506 1.00 94.25 103 VAL A CA 1
ATOM 766 C C . VAL A 1 103 ? -7.925 -2.270 15.927 1.00 94.25 103 VAL A C 1
ATOM 768 O O . VAL A 1 103 ? -8.662 -1.794 15.072 1.00 94.25 103 VAL A O 1
ATOM 771 N N . ALA A 1 104 ? -8.228 -2.280 17.229 1.00 91.69 104 ALA A N 1
ATOM 772 C CA . ALA A 1 104 ? -9.472 -1.744 17.774 1.00 91.69 104 ALA A CA 1
ATOM 773 C C . ALA A 1 104 ? -9.709 -0.296 17.319 1.00 91.69 104 ALA A C 1
ATOM 775 O O . ALA A 1 104 ? -10.788 0.016 16.832 1.00 91.69 104 ALA A O 1
ATOM 776 N N . ARG A 1 105 ? -8.679 0.564 17.360 1.00 91.62 105 ARG A N 1
ATOM 777 C CA . ARG A 1 105 ? -8.777 1.947 16.865 1.00 91.62 105 ARG A CA 1
ATOM 778 C C . ARG A 1 105 ? -9.105 2.033 15.371 1.00 91.62 105 ARG A C 1
ATOM 780 O O . ARG A 1 105 ? -9.821 2.936 14.966 1.00 91.62 105 ARG A O 1
ATOM 787 N N . TYR A 1 106 ? -8.577 1.128 14.546 1.00 92.31 106 TYR A N 1
ATOM 788 C CA . TYR A 1 106 ? -8.843 1.131 13.102 1.00 92.31 106 TYR A CA 1
ATOM 789 C C . TYR A 1 106 ? -10.257 0.686 12.754 1.00 92.31 106 TYR A C 1
ATOM 791 O O . TYR A 1 106 ? -10.816 1.176 11.776 1.00 92.31 106 TYR A O 1
ATOM 799 N N . VAL A 1 107 ? -10.827 -0.229 13.535 1.00 89.69 107 VAL A N 1
ATOM 800 C CA . VAL A 1 107 ? -12.141 -0.820 13.248 1.00 89.69 107 VAL A CA 1
ATOM 801 C C . VAL A 1 107 ? -13.281 -0.194 14.053 1.00 89.69 107 VAL A C 1
ATOM 803 O O . VAL A 1 107 ? -14.436 -0.478 13.765 1.00 89.69 107 VAL A O 1
ATOM 806 N N . GLN A 1 108 ? -12.975 0.702 14.999 1.00 85.44 108 GLN A N 1
ATOM 807 C CA . GLN A 1 108 ? -13.944 1.333 15.903 1.00 85.44 108 GLN A CA 1
ATOM 808 C C . GLN A 1 108 ? -15.153 1.954 15.179 1.00 85.44 108 GLN A C 1
ATOM 810 O O . GLN A 1 108 ? -16.275 1.869 15.668 1.00 85.44 108 GLN A O 1
ATOM 815 N N . GLU A 1 109 ? -14.945 2.568 14.012 1.00 72.44 109 GLU A N 1
ATOM 816 C CA . GLU A 1 109 ? -16.023 3.211 13.244 1.00 72.44 109 GLU A CA 1
ATOM 817 C C . GLU A 1 109 ? -16.825 2.225 12.376 1.00 72.44 109 GLU A C 1
ATOM 819 O O . GLU A 1 109 ? -17.987 2.477 12.055 1.00 72.44 109 GLU A O 1
ATOM 824 N N . VAL A 1 110 ? -16.244 1.071 12.031 1.00 69.88 110 VAL A N 1
ATOM 825 C CA . VAL A 1 110 ? -16.887 0.047 11.187 1.00 69.88 110 VAL A CA 1
ATOM 826 C C . VAL A 1 110 ? -18.065 -0.591 11.900 1.00 69.88 110 VAL A C 1
ATOM 828 O O . VAL A 1 110 ? -19.115 -0.8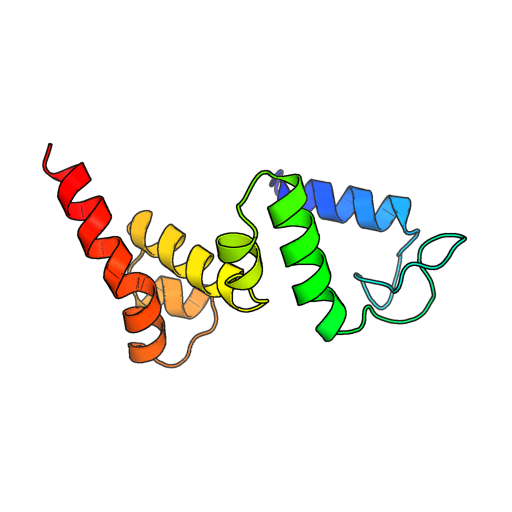06 11.287 1.00 69.88 110 VAL A O 1
ATOM 831 N N . ASP A 1 111 ? -17.896 -0.850 13.197 1.00 58.31 111 ASP A N 1
ATOM 832 C CA . ASP A 1 111 ? -18.929 -1.446 14.038 1.00 58.31 111 ASP A CA 1
ATOM 833 C C . ASP A 1 111 ? -20.194 -0.578 14.061 1.00 58.31 111 ASP A C 1
ATOM 835 O O . ASP A 1 111 ? -21.304 -1.098 13.985 1.00 58.31 111 ASP A O 1
ATOM 839 N N . ILE A 1 112 ? -20.059 0.751 14.055 1.00 56.25 112 ILE A N 1
ATOM 840 C CA . ILE A 1 112 ? -21.203 1.670 14.131 1.00 56.25 112 ILE A CA 1
ATOM 841 C C . ILE A 1 112 ? -21.991 1.697 12.814 1.00 56.25 112 ILE A C 1
ATOM 843 O O . ILE A 1 112 ? -23.223 1.629 12.820 1.00 56.25 112 ILE A O 1
ATOM 847 N N . VAL A 1 113 ? -21.298 1.761 11.674 1.00 55.72 113 VAL A N 1
ATOM 848 C CA . VAL A 1 113 ? -21.941 1.928 10.359 1.00 55.72 113 VAL A CA 1
ATOM 849 C C . VAL A 1 113 ? -22.672 0.656 9.913 1.00 55.72 113 VAL A C 1
ATOM 851 O O . VAL A 1 113 ? -23.761 0.740 9.342 1.00 55.72 113 VAL A O 1
ATOM 854 N N . ARG A 1 114 ? -22.125 -0.536 10.193 1.00 52.84 114 ARG A N 1
ATOM 855 C CA . ARG A 1 114 ? -22.719 -1.808 9.737 1.00 52.84 114 ARG A CA 1
ATOM 856 C C . ARG A 1 114 ? -23.707 -2.435 10.722 1.00 52.84 114 ARG A C 1
ATOM 858 O O . ARG A 1 114 ? -24.674 -3.029 10.253 1.00 52.84 114 ARG A O 1
ATOM 865 N N . LEU A 1 115 ? -23.576 -2.232 12.039 1.00 49.44 115 LEU A N 1
ATOM 866 C CA . LEU A 1 115 ? -24.622 -2.643 12.996 1.00 49.44 115 LEU A CA 1
ATOM 867 C C . LEU A 1 115 ? -25.943 -1.895 12.762 1.00 49.44 115 LEU A C 1
ATOM 869 O O . LEU A 1 115 ? -27.016 -2.464 12.958 1.00 49.44 115 LEU A O 1
ATOM 873 N N . ALA A 1 116 ? -25.881 -0.643 12.298 1.00 51.44 116 ALA A N 1
ATOM 874 C CA . ALA A 1 116 ? -27.062 0.111 11.880 1.00 51.44 116 ALA A CA 1
ATOM 875 C C . ALA A 1 116 ? -27.702 -0.445 10.590 1.00 51.44 116 ALA A C 1
ATOM 877 O O . ALA A 1 116 ? -28.919 -0.367 10.429 1.00 51.44 116 ALA A O 1
ATOM 878 N N . ALA A 1 117 ? -26.898 -1.025 9.691 1.00 52.53 117 ALA A N 1
ATOM 879 C CA . ALA A 1 117 ? -27.354 -1.603 8.426 1.00 52.53 117 ALA A CA 1
ATOM 880 C C . ALA A 1 117 ? -27.8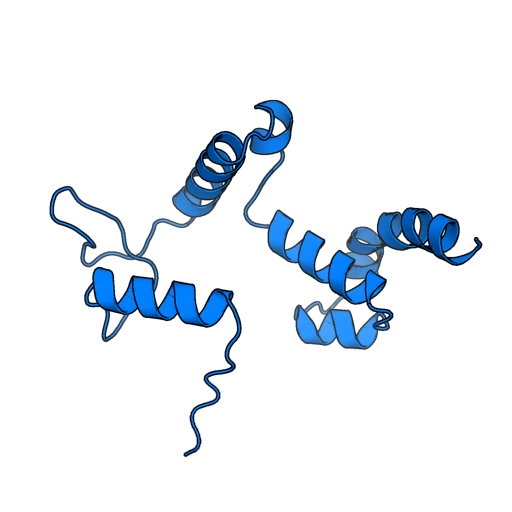61 -3.054 8.560 1.00 52.53 117 ALA A C 1
ATOM 882 O O . ALA A 1 117 ? -28.786 -3.428 7.854 1.00 52.53 117 ALA A O 1
ATOM 883 N N . MET A 1 118 ? -27.296 -3.857 9.471 1.00 48.66 118 MET A N 1
ATOM 884 C CA . MET A 1 118 ? -27.708 -5.250 9.733 1.00 48.66 118 MET A CA 1
ATOM 885 C C . MET A 1 118 ? -28.942 -5.375 10.649 1.00 48.66 118 MET A C 1
ATOM 887 O O . MET A 1 118 ? -29.449 -6.473 10.847 1.00 48.66 118 MET A O 1
ATOM 891 N N . ARG A 1 119 ? -29.414 -4.266 11.236 1.00 49.34 119 ARG A N 1
ATOM 892 C CA . ARG A 1 119 ? -30.632 -4.194 12.068 1.00 49.34 119 ARG A CA 1
ATOM 893 C C . ARG A 1 119 ? -31.909 -3.845 11.281 1.00 49.34 119 ARG A C 1
ATOM 895 O O . ARG A 1 119 ? -32.932 -3.574 11.907 1.00 49.34 119 ARG A O 1
ATOM 902 N N . ARG A 1 120 ? -31.852 -3.813 9.948 1.00 43.41 120 ARG A N 1
ATOM 903 C CA . ARG A 1 120 ? -33.009 -3.645 9.055 1.00 43.41 120 ARG A CA 1
ATOM 904 C C . ARG A 1 120 ? -33.245 -4.926 8.275 1.00 43.41 120 ARG A C 1
ATOM 906 O O . ARG A 1 120 ? -34.432 -5.210 8.021 1.00 43.41 120 ARG A O 1
#

Foldseek 3Di:
DDDPQDPDPVSVVLVVQCVQQVPPDDASAADADPVHGDPHHDDQVVVLVVQLVVCVVVVHDNVVSVPDDPCVVLLVVLQVCVLVVDDLVVSCVVSVPPDSVVSCVSNVVSCVVVVVVVVD

InterPro domains:
  IPR002104 Integrase, catalytic domain [PF00589] (39-109)
  IPR011010 DNA breaking-rejoining enzyme, catalytic core [SSF56349] (8-118)
  IPR013762 Integrase-like, catalytic domain superfamily [G3DSA:1.10.443.10] (2-112)

Radius of gyration: 18.0 Å; Cα contacts (8 Å, |Δi|>4): 86; chains: 1; bounding box: 50×44×43 Å

Solvent-accessible surface area (backbone atoms only — not comparable to full-atom values): 7218 Å² total; per-residue (Å²): 130,89,76,89,74,63,92,45,72,68,50,57,53,49,51,56,45,33,62,77,46,69,52,85,68,86,61,87,57,42,33,75,49,99,90,42,57,43,95,48,59,45,58,75,76,50,53,35,55,51,50,29,55,51,32,44,75,71,69,42,52,73,68,62,19,66,72,52,46,80,61,47,63,61,40,49,51,47,26,55,43,44,74,71,68,48,53,70,66,60,48,26,62,75,73,67,51,92,51,67,69,63,53,48,65,55,32,59,64,48,58,60,62,48,57,66,59,75,72,111